Protein AF-A0A7W4D284-F1 (afdb_monomer)

Solvent-accessible surface area (backbone atoms only — not comparable to full-atom values): 4568 Å² total; per-residue (Å²): 138,81,94,74,82,84,91,74,89,73,60,66,73,57,53,55,51,50,45,49,50,16,52,76,70,75,42,53,54,68,60,40,48,53,53,51,49,63,53,45,67,78,44,40,40,102,82,75,44,49,69,91,48,92,73,77,79,73,60,95,86,61,75,82,82,80,82,129

Nearest PDB structures (foldseek):
  5x3t-assembly1_G  TM=5.869E-01  e=1.084E+00  Mycobacterium tuberculosis H37Rv
  5x3t-assembly1_C  TM=5.398E-01  e=3.115E+00  Mycobacterium tuberculosis H37Rv

pLDDT: mean 89.02, std 13.83, range [43.66, 98.75]

Foldseek 3Di:
DDDDDDPDDDDPVVVVVLQVVCVVVVHGSVVSVVVVVVVQCVQADVQRHGPPDDDDDDDPPDDPPPPD

Structure (mmCIF, N/CA/C/O backbone):
data_AF-A0A7W4D284-F1
#
_entry.id   AF-A0A7W4D284-F1
#
loop_
_atom_site.group_PDB
_atom_site.id
_atom_site.type_symbol
_atom_site.label_atom_id
_atom_site.label_alt_id
_atom_site.label_comp_id
_atom_site.label_asym_id
_atom_site.label_entity_id
_atom_site.label_seq_id
_atom_site.pdbx_PDB_ins_code
_atom_site.Cartn_x
_atom_site.Cartn_y
_atom_site.Cartn_z
_atom_site.occupancy
_atom_site.B_iso_or_equiv
_atom_site.auth_seq_id
_atom_site.auth_comp_id
_atom_site.auth_asym_id
_atom_site.auth_atom_id
_atom_site.pdbx_PDB_model_num
ATOM 1 N N . MET A 1 1 ? -8.572 -15.281 1.521 1.00 64.94 1 MET A N 1
ATOM 2 C CA . MET A 1 1 ? -7.192 -15.504 2.015 1.00 64.94 1 MET A CA 1
ATOM 3 C C . MET A 1 1 ? -7.101 -15.040 3.467 1.00 64.94 1 MET A C 1
ATOM 5 O O . MET A 1 1 ? -8.023 -14.367 3.910 1.00 64.94 1 MET A O 1
ATOM 9 N N . ALA A 1 2 ? -6.069 -15.439 4.219 1.00 84.69 2 ALA A N 1
ATOM 10 C CA . ALA A 1 2 ? -5.900 -15.062 5.629 1.00 84.69 2 ALA A CA 1
ATOM 11 C C . ALA A 1 2 ? -4.928 -13.872 5.777 1.00 84.69 2 ALA A C 1
ATOM 13 O O . ALA A 1 2 ? -3.959 -13.813 5.019 1.00 84.69 2 ALA A O 1
ATOM 14 N N . PRO A 1 3 ? -5.150 -12.950 6.735 1.00 86.50 3 PRO A N 1
ATOM 15 C CA . PRO A 1 3 ? -4.261 -11.813 6.947 1.00 86.50 3 PRO A CA 1
ATOM 16 C C . PRO A 1 3 ? -2.896 -12.270 7.473 1.00 86.50 3 PRO A C 1
ATOM 18 O O . PRO A 1 3 ? -2.808 -13.150 8.332 1.00 86.50 3 PRO A O 1
ATOM 21 N N . VAL A 1 4 ? -1.829 -11.630 6.996 1.00 91.69 4 VAL A N 1
ATOM 22 C CA . VAL A 1 4 ? -0.454 -11.845 7.465 1.00 91.69 4 VAL A CA 1
ATOM 23 C C . VAL A 1 4 ? 0.144 -10.535 7.968 1.00 91.69 4 VAL A C 1
ATOM 25 O O . VAL A 1 4 ? -0.240 -9.451 7.533 1.00 91.69 4 VAL A O 1
ATOM 28 N N . ARG A 1 5 ? 1.090 -10.619 8.910 1.00 89.38 5 ARG A N 1
ATOM 29 C CA . ARG A 1 5 ? 1.817 -9.435 9.381 1.00 89.38 5 ARG A CA 1
ATOM 30 C C . ARG A 1 5 ? 2.919 -9.082 8.388 1.00 89.38 5 ARG A C 1
ATOM 32 O O . ARG A 1 5 ? 3.778 -9.911 8.104 1.00 89.38 5 ARG A O 1
ATOM 39 N N . ALA A 1 6 ? 2.918 -7.837 7.929 1.00 86.94 6 ALA A N 1
ATOM 40 C CA . ALA A 1 6 ? 4.054 -7.246 7.238 1.00 86.94 6 ALA A CA 1
ATOM 41 C C . ALA A 1 6 ? 5.298 -7.241 8.151 1.00 86.94 6 ALA A C 1
ATOM 43 O O . ALA A 1 6 ? 5.223 -6.801 9.298 1.00 86.94 6 ALA A O 1
ATOM 44 N N . ALA A 1 7 ? 6.430 -7.734 7.641 1.00 89.81 7 ALA A N 1
ATOM 45 C CA . ALA A 1 7 ? 7.682 -7.908 8.386 1.00 89.81 7 ALA A CA 1
ATOM 46 C C . ALA A 1 7 ? 8.770 -6.901 7.967 1.00 89.81 7 ALA A C 1
ATOM 48 O O . ALA A 1 7 ? 9.946 -7.247 7.885 1.00 89.81 7 ALA A O 1
ATOM 49 N N . TRP A 1 8 ? 8.382 -5.663 7.661 1.00 93.62 8 TRP A N 1
ATOM 50 C CA . TRP A 1 8 ? 9.298 -4.609 7.228 1.00 93.62 8 TRP A CA 1
ATOM 51 C C . TRP A 1 8 ? 9.311 -3.428 8.198 1.00 93.62 8 TRP A C 1
ATOM 53 O O . TRP A 1 8 ? 8.326 -3.138 8.879 1.00 93.62 8 TRP A O 1
ATOM 63 N N . SER A 1 9 ? 10.454 -2.746 8.244 1.00 95.69 9 SER A N 1
ATOM 64 C CA . SER A 1 9 ? 10.632 -1.500 8.988 1.00 95.69 9 SER A CA 1
ATOM 65 C C . SER A 1 9 ? 10.228 -0.306 8.128 1.00 95.69 9 SER A C 1
ATOM 67 O O . SER A 1 9 ? 10.460 -0.289 6.921 1.00 95.69 9 SER A O 1
ATOM 69 N N . ILE A 1 10 ? 9.656 0.712 8.763 1.00 96.00 10 ILE A N 1
ATOM 70 C CA . ILE A 1 10 ? 9.334 2.001 8.151 1.00 96.00 10 ILE A CA 1
ATOM 71 C C . ILE A 1 10 ? 9.678 3.117 9.137 1.00 96.00 10 ILE A C 1
ATOM 73 O O . ILE A 1 10 ? 9.586 2.932 10.351 1.00 96.00 10 ILE A O 1
ATOM 77 N N . GLU A 1 11 ? 10.047 4.283 8.616 1.00 98.25 11 GLU A N 1
ATOM 78 C CA . GLU A 1 11 ? 10.267 5.483 9.420 1.00 98.25 11 GLU A CA 1
ATOM 79 C C . GLU A 1 11 ? 9.019 5.866 10.230 1.00 98.25 11 GLU A C 1
ATOM 81 O O . GLU A 1 11 ? 7.906 5.913 9.693 1.00 98.25 11 GLU A O 1
ATOM 86 N N . LEU A 1 12 ? 9.205 6.211 11.510 1.00 97.75 12 LEU A N 1
ATOM 87 C CA . LEU A 1 12 ? 8.104 6.510 12.437 1.00 97.75 12 LEU A CA 1
ATOM 88 C C . LEU A 1 12 ? 7.155 7.584 11.886 1.00 97.75 12 LEU A C 1
ATOM 90 O O . LEU A 1 12 ? 5.948 7.365 11.813 1.00 97.75 12 LEU A O 1
ATOM 94 N N . HIS A 1 13 ? 7.703 8.704 11.409 1.00 98.31 13 HIS A N 1
ATOM 95 C CA . HIS A 1 13 ? 6.907 9.813 10.874 1.00 98.31 13 HIS A CA 1
ATOM 96 C C . HIS A 1 13 ? 6.081 9.413 9.636 1.00 98.31 13 HIS A C 1
ATOM 98 O O . HIS A 1 13 ? 4.989 9.937 9.409 1.00 98.31 13 HIS A O 1
ATOM 104 N N . ARG A 1 14 ? 6.572 8.463 8.825 1.00 98.25 14 ARG A N 1
ATOM 105 C CA . ARG A 1 14 ? 5.828 7.928 7.674 1.00 98.25 14 ARG A CA 1
ATOM 106 C C . ARG A 1 14 ? 4.697 7.022 8.132 1.00 98.25 14 ARG A C 1
ATOM 108 O O . ARG A 1 14 ? 3.590 7.155 7.616 1.00 98.25 14 ARG A O 1
ATOM 115 N N . LYS A 1 15 ? 4.949 6.169 9.130 1.00 97.69 15 LYS A N 1
ATOM 116 C CA . LYS A 1 15 ? 3.918 5.323 9.740 1.00 97.69 15 LYS A CA 1
ATOM 117 C C . LYS A 1 15 ? 2.777 6.164 10.314 1.00 97.69 15 LYS A C 1
ATOM 119 O O . LYS A 1 15 ? 1.615 5.911 10.012 1.00 97.69 15 LYS A O 1
ATOM 124 N N . GLU A 1 16 ? 3.100 7.187 11.100 1.00 98.44 16 GLU A N 1
ATOM 125 C CA . GLU A 1 16 ? 2.105 8.074 11.712 1.00 98.44 16 GLU A CA 1
ATOM 126 C C . GLU A 1 16 ? 1.276 8.806 10.657 1.00 98.44 16 GLU A C 1
ATOM 128 O O . GLU A 1 16 ? 0.050 8.901 10.776 1.00 98.44 16 GLU A O 1
ATOM 133 N N . ARG A 1 17 ? 1.930 9.284 9.589 1.00 98.56 17 ARG A N 1
ATOM 134 C CA . ARG A 1 17 ? 1.235 9.925 8.473 1.00 98.56 17 ARG A CA 1
ATOM 135 C C . ARG A 1 17 ? 0.289 8.958 7.768 1.00 98.56 17 ARG A C 1
ATOM 137 O O . ARG A 1 17 ? -0.844 9.340 7.486 1.00 98.56 17 ARG A O 1
ATOM 144 N N . PHE A 1 18 ? 0.735 7.736 7.505 1.00 98.25 18 PHE A N 1
ATOM 145 C CA . PHE A 1 18 ? -0.075 6.696 6.877 1.00 98.25 18 PHE A CA 1
ATOM 146 C C . PHE A 1 18 ? -1.304 6.345 7.728 1.00 98.25 18 PHE A C 1
ATOM 148 O O . PHE A 1 18 ? -2.428 6.374 7.229 1.00 98.25 18 PHE A O 1
ATOM 155 N N . ASP A 1 19 ? -1.114 6.136 9.034 1.00 98.25 19 ASP A N 1
ATOM 156 C CA . ASP A 1 19 ? -2.212 5.869 9.969 1.00 98.25 19 ASP A CA 1
ATOM 157 C C . ASP A 1 19 ? -3.216 7.033 10.026 1.00 98.25 19 ASP A C 1
ATOM 159 O O . ASP A 1 19 ? -4.422 6.816 10.146 1.00 98.25 19 ASP A O 1
ATOM 163 N N . GLN A 1 20 ? -2.742 8.281 9.948 1.00 98.75 20 GLN A N 1
ATOM 164 C CA . GLN A 1 20 ? -3.623 9.449 9.937 1.00 98.75 20 GLN A CA 1
ATOM 165 C C . GLN A 1 20 ? -4.486 9.509 8.675 1.00 98.75 20 GLN A C 1
ATOM 167 O O . GLN A 1 20 ? -5.662 9.858 8.768 1.00 98.75 20 GLN A O 1
ATOM 172 N N . ILE A 1 21 ? -3.920 9.182 7.511 1.00 98.75 21 ILE A N 1
ATOM 173 C CA . ILE A 1 21 ? -4.677 9.147 6.255 1.00 98.75 21 ILE A CA 1
ATOM 174 C C . ILE A 1 21 ? -5.737 8.046 6.331 1.00 98.75 21 ILE A C 1
ATOM 176 O O . ILE A 1 21 ? -6.905 8.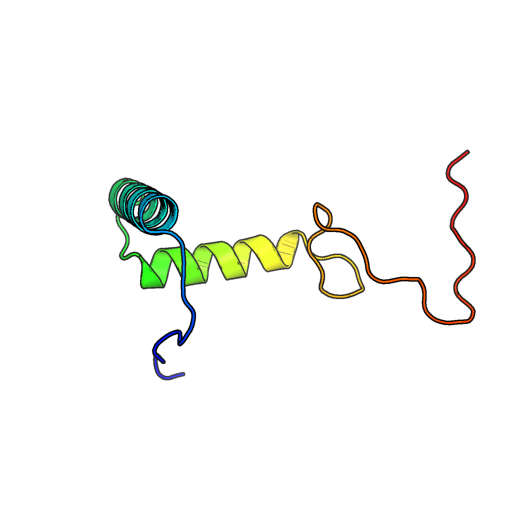337 6.097 1.00 98.75 21 ILE A O 1
ATOM 180 N N . ALA A 1 22 ? -5.368 6.839 6.771 1.00 98.62 22 ALA A N 1
ATOM 181 C CA . ALA A 1 22 ? -6.309 5.733 6.944 1.00 98.62 22 ALA A CA 1
AT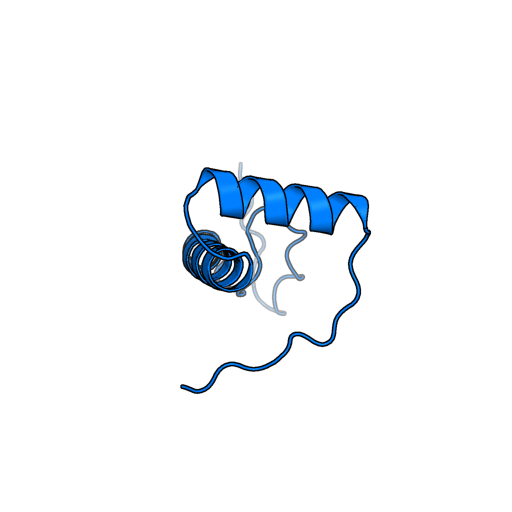OM 182 C C . ALA A 1 22 ? -7.497 6.113 7.847 1.00 98.62 22 ALA A C 1
ATOM 184 O O . ALA A 1 22 ? -8.655 5.920 7.471 1.00 98.62 22 ALA A O 1
ATOM 185 N N . ARG A 1 23 ? -7.217 6.745 9.000 1.00 98.56 23 ARG A N 1
ATOM 186 C CA . ARG A 1 23 ? -8.255 7.260 9.909 1.00 98.56 23 ARG A CA 1
ATOM 187 C C . ARG A 1 23 ? -9.174 8.270 9.228 1.00 98.56 23 ARG A C 1
ATOM 189 O O . ARG A 1 23 ? -10.388 8.163 9.366 1.00 98.56 23 ARG A O 1
ATOM 196 N N . ASN A 1 24 ? -8.613 9.233 8.497 1.00 98.62 24 ASN A N 1
ATOM 197 C CA . ASN A 1 24 ? -9.398 10.236 7.773 1.00 98.62 24 ASN A CA 1
ATOM 198 C C . ASN A 1 24 ? -10.271 9.606 6.676 1.00 98.62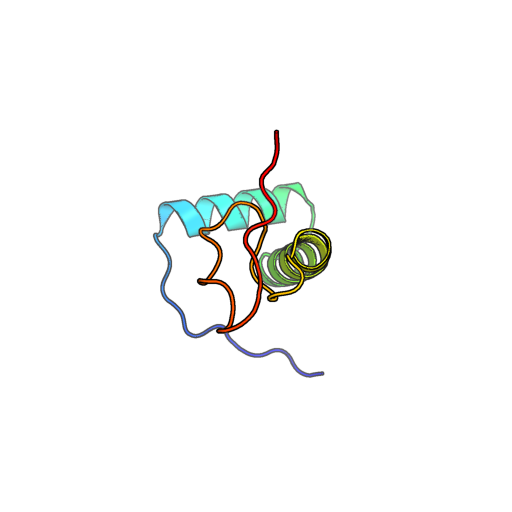 24 ASN A C 1
ATOM 200 O O . ASN A 1 24 ? -11.354 10.109 6.394 1.00 98.62 24 ASN A O 1
ATOM 204 N N . SER A 1 25 ? -9.815 8.499 6.091 1.00 98.25 25 SER A N 1
ATOM 205 C CA . SER A 1 25 ? -10.549 7.699 5.109 1.00 98.25 25 SER A CA 1
ATOM 206 C C . SER A 1 25 ? -11.576 6.742 5.732 1.00 98.25 25 SER A C 1
ATOM 208 O O . SER A 1 25 ? -12.254 6.029 4.999 1.00 98.25 25 SER A O 1
ATOM 210 N N . GLY A 1 26 ? -11.713 6.705 7.064 1.00 98.38 26 GLY A N 1
ATOM 211 C CA . GLY A 1 26 ? -12.697 5.867 7.756 1.00 98.38 26 GLY A CA 1
ATOM 212 C C . GLY A 1 26 ? -12.357 4.374 7.787 1.00 98.38 26 GLY A C 1
ATOM 213 O O . GLY A 1 26 ? -13.242 3.555 8.028 1.00 98.38 26 GLY A O 1
ATOM 214 N N . VAL A 1 27 ? -11.094 4.006 7.556 1.00 98.38 27 VAL A N 1
ATOM 215 C CA . VAL A 1 27 ? -10.638 2.610 7.497 1.00 98.38 27 VAL A CA 1
ATOM 216 C C . VAL A 1 27 ? -9.455 2.358 8.434 1.00 98.38 27 VAL A C 1
ATOM 218 O O . VAL A 1 27 ? -8.819 3.276 8.953 1.00 98.38 27 VAL A O 1
ATOM 221 N N . THR A 1 28 ? -9.152 1.084 8.678 1.00 97.62 28 THR A N 1
ATOM 222 C CA . THR A 1 28 ? -7.941 0.695 9.415 1.00 97.62 28 THR A CA 1
ATOM 223 C C . THR A 1 28 ? -6.702 0.859 8.533 1.00 97.62 28 THR A C 1
ATOM 225 O O . THR A 1 28 ? -6.801 0.800 7.309 1.00 97.62 28 THR A O 1
ATOM 228 N N . SER A 1 29 ? -5.515 1.011 9.132 1.00 96.94 29 SER A N 1
ATOM 229 C CA . SER A 1 29 ? -4.264 1.121 8.366 1.00 96.94 29 SER A CA 1
ATOM 230 C C . SER A 1 29 ? -4.001 -0.100 7.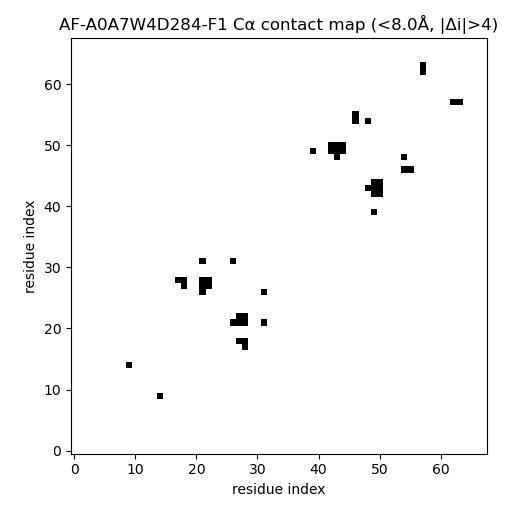474 1.00 96.94 29 SER A C 1
ATOM 232 O O . SER A 1 29 ? -3.481 0.057 6.377 1.00 96.94 29 SER A O 1
ATOM 234 N N . SER A 1 30 ? -4.373 -1.312 7.905 1.00 95.56 30 SER A N 1
ATOM 235 C CA . SER A 1 30 ? -4.212 -2.518 7.080 1.00 95.56 30 SER A CA 1
ATOM 236 C C . SER A 1 30 ? -5.113 -2.491 5.848 1.00 95.56 30 SER A C 1
ATOM 238 O O . SER A 1 30 ? -4.626 -2.715 4.749 1.00 95.56 30 SER A O 1
ATOM 240 N N . VAL A 1 31 ? -6.388 -2.125 6.012 1.00 96.81 31 VAL A N 1
ATOM 241 C CA . VAL A 1 31 ? -7.318 -1.980 4.878 1.00 96.81 31 VAL A CA 1
ATOM 242 C C . VAL A 1 31 ? -6.872 -0.849 3.956 1.00 96.81 31 VAL A C 1
ATOM 244 O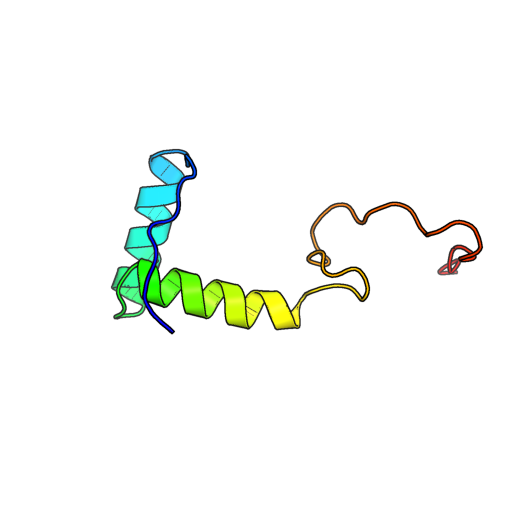 O . VAL A 1 31 ? -6.933 -0.973 2.741 1.00 96.81 31 VAL A O 1
ATOM 247 N N . PHE A 1 32 ? -6.378 0.256 4.515 1.00 97.81 32 PHE A N 1
ATOM 248 C CA . PHE A 1 32 ? -5.850 1.343 3.700 1.00 97.81 32 PHE A CA 1
ATOM 249 C C . PHE A 1 32 ? -4.637 0.904 2.868 1.00 97.81 32 PHE A C 1
ATOM 251 O O . PHE A 1 32 ? -4.518 1.310 1.719 1.00 97.81 32 PHE A O 1
ATOM 258 N N . LEU A 1 33 ? -3.764 0.049 3.413 1.00 96.38 33 LEU A N 1
ATOM 259 C CA . LEU A 1 33 ? -2.640 -0.518 2.664 1.00 96.38 33 LEU A CA 1
ATOM 260 C C . LEU A 1 33 ? -3.118 -1.400 1.509 1.00 96.38 33 LEU A C 1
ATOM 262 O O . LEU A 1 33 ? -2.581 -1.274 0.416 1.00 96.38 33 LEU A O 1
ATOM 266 N N . GLU A 1 34 ? -4.124 -2.243 1.740 1.00 96.31 34 GLU A N 1
ATOM 267 C CA . GLU A 1 34 ? -4.743 -3.071 0.696 1.00 96.31 34 GLU A CA 1
ATOM 268 C C . GLU A 1 34 ? -5.289 -2.193 -0.443 1.00 96.31 34 GLU A C 1
ATOM 270 O O . GLU A 1 34 ? -4.917 -2.389 -1.593 1.00 96.31 34 GLU A O 1
ATOM 275 N N . LEU A 1 35 ? -6.039 -1.132 -0.122 1.00 97.62 35 LEU A N 1
ATOM 276 C CA . LEU A 1 35 ? -6.568 -0.191 -1.121 1.00 97.62 35 LEU A CA 1
ATOM 277 C C . LEU A 1 35 ? -5.472 0.562 -1.890 1.00 97.62 35 LEU A C 1
ATOM 279 O O . LEU A 1 35 ? -5.625 0.852 -3.074 1.00 97.62 35 LEU A O 1
ATOM 283 N N . VAL A 1 36 ? -4.375 0.919 -1.217 1.00 97.19 36 VAL A N 1
ATOM 284 C CA . VAL A 1 36 ? -3.220 1.547 -1.872 1.00 97.19 36 VAL A CA 1
ATOM 285 C C . VAL A 1 36 ? -2.541 0.569 -2.827 1.00 97.19 36 VAL A C 1
ATOM 287 O O . VAL A 1 36 ? -2.126 0.994 -3.899 1.00 97.19 36 VAL A O 1
ATOM 290 N N . ILE A 1 37 ? -2.437 -0.714 -2.467 1.00 96.12 37 ILE A N 1
ATOM 291 C CA . ILE A 1 37 ? -1.893 -1.754 -3.350 1.00 96.12 37 ILE A CA 1
ATOM 292 C C . ILE A 1 37 ? -2.798 -1.923 -4.574 1.00 96.12 37 ILE A C 1
ATOM 294 O O . ILE A 1 37 ? -2.295 -1.820 -5.688 1.00 96.12 37 ILE A O 1
ATOM 298 N N . ASP A 1 38 ? -4.113 -2.061 -4.379 1.00 97.06 38 ASP A N 1
ATOM 299 C CA . ASP A 1 38 ? -5.087 -2.170 -5.475 1.00 97.06 38 ASP A CA 1
ATOM 300 C C . ASP A 1 38 ? -5.007 -0.963 -6.427 1.00 97.06 38 ASP A C 1
ATOM 302 O O . ASP A 1 38 ? -5.090 -1.097 -7.646 1.00 97.06 38 ASP A O 1
ATOM 306 N N . HIS A 1 39 ? -4.819 0.245 -5.884 1.00 96.69 39 HIS A N 1
ATOM 307 C CA . HIS A 1 39 ? -4.627 1.434 -6.710 1.00 96.69 39 HIS A CA 1
ATOM 308 C C . HIS A 1 39 ? -3.279 1.419 -7.440 1.00 96.69 39 HIS A C 1
ATOM 310 O O . HIS A 1 39 ? -3.228 1.749 -8.625 1.00 96.69 39 HIS A O 1
ATOM 316 N N . LEU A 1 40 ? -2.200 1.015 -6.765 1.00 96.50 40 LEU A N 1
ATOM 317 C CA . LEU A 1 40 ? -0.862 0.954 -7.349 1.00 96.50 40 LEU A CA 1
ATOM 318 C C . LEU A 1 40 ? -0.806 0.003 -8.549 1.00 96.50 40 LEU A C 1
ATOM 320 O O . LEU A 1 40 ? -0.096 0.300 -9.505 1.00 96.50 40 LEU A O 1
ATOM 324 N N . GLU A 1 41 ? -1.586 -1.085 -8.539 1.00 95.88 41 GLU A N 1
ATOM 325 C CA . GLU A 1 41 ? -1.724 -2.006 -9.679 1.00 95.88 41 GLU A CA 1
ATOM 326 C C . GLU A 1 41 ? -2.179 -1.299 -10.967 1.00 95.88 41 GLU A C 1
ATOM 328 O O . GLU A 1 41 ? -1.810 -1.721 -12.062 1.00 95.88 41 GLU A O 1
ATOM 333 N N . THR A 1 42 ? -2.912 -0.185 -10.857 1.00 95.88 42 THR A N 1
ATOM 334 C CA . THR A 1 42 ? -3.350 0.619 -12.014 1.00 95.88 42 TH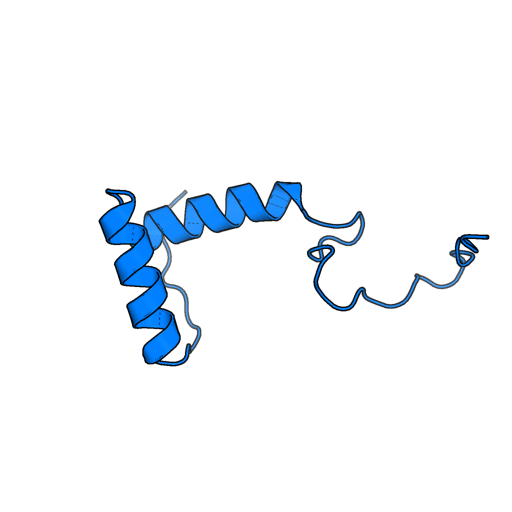R A CA 1
ATOM 335 C C . THR A 1 42 ? -2.259 1.525 -12.590 1.00 95.88 42 THR A C 1
ATOM 337 O O . THR A 1 42 ? -2.425 2.065 -13.682 1.00 95.88 42 THR A O 1
ATOM 340 N N . GLU A 1 43 ? -1.140 1.688 -11.879 1.00 95.62 43 GLU A N 1
ATOM 341 C CA . GLU A 1 43 ? -0.036 2.585 -12.237 1.00 95.62 43 GLU A CA 1
ATOM 342 C C . GLU A 1 43 ? 1.280 1.843 -12.524 1.00 95.62 43 GLU A C 1
ATOM 344 O O . GLU A 1 43 ? 2.333 2.479 -12.661 1.00 95.62 43 GLU A O 1
ATOM 349 N N . LEU A 1 44 ? 1.249 0.509 -12.592 1.00 96.00 44 LEU A N 1
ATOM 350 C CA . LEU A 1 44 ? 2.420 -0.295 -12.930 1.00 96.00 44 LEU A CA 1
ATOM 351 C C . LEU A 1 44 ? 2.740 -0.185 -14.423 1.00 96.00 44 LEU A C 1
ATOM 353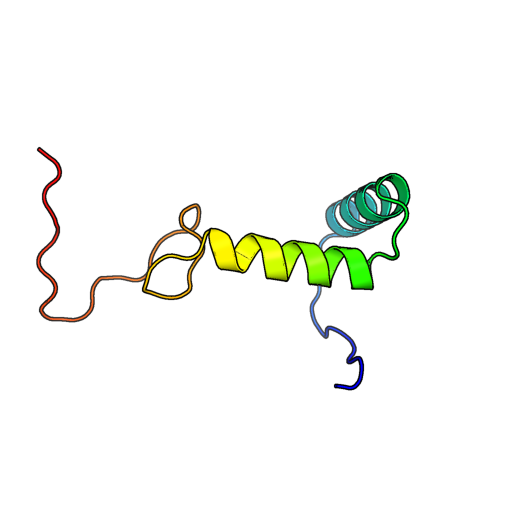 O O . LEU A 1 44 ? 1.850 -0.113 -15.268 1.00 96.00 44 LEU A O 1
ATOM 357 N N . SER A 1 45 ? 4.029 -0.191 -14.748 1.00 93.44 45 SER A N 1
ATOM 358 C CA . SER A 1 45 ? 4.494 -0.454 -16.104 1.00 93.44 45 SER A CA 1
ATOM 359 C C . SER A 1 45 ? 4.263 -1.922 -16.475 1.00 93.44 45 SER A C 1
ATOM 361 O O . SER A 1 45 ? 4.013 -2.767 -15.610 1.00 93.44 45 SER A O 1
ATOM 363 N N . ASP A 1 46 ? 4.473 -2.264 -17.747 1.00 90.69 46 ASP A N 1
ATOM 364 C CA . ASP A 1 46 ? 4.447 -3.656 -18.229 1.00 90.69 46 ASP A CA 1
ATOM 365 C C . ASP A 1 46 ? 5.472 -4.564 -17.516 1.00 90.69 46 ASP A C 1
ATOM 367 O O . ASP A 1 46 ? 5.422 -5.789 -17.623 1.00 90.69 46 ASP A O 1
ATOM 371 N N . ARG A 1 47 ? 6.405 -3.969 -16.759 1.00 89.00 47 ARG A N 1
ATOM 372 C CA . ARG A 1 47 ? 7.431 -4.657 -15.966 1.00 89.00 47 ARG A CA 1
ATOM 373 C C . ARG A 1 47 ? 7.054 -4.805 -14.486 1.00 89.00 47 ARG A C 1
ATOM 375 O O . ARG A 1 47 ? 7.876 -5.259 -13.695 1.00 89.00 47 ARG A O 1
ATOM 382 N N . GLY A 1 48 ? 5.838 -4.418 -14.095 1.00 93.19 48 GLY A N 1
ATOM 383 C CA . GLY A 1 48 ? 5.338 -4.548 -12.723 1.00 93.19 48 GLY A CA 1
ATOM 384 C C . GLY 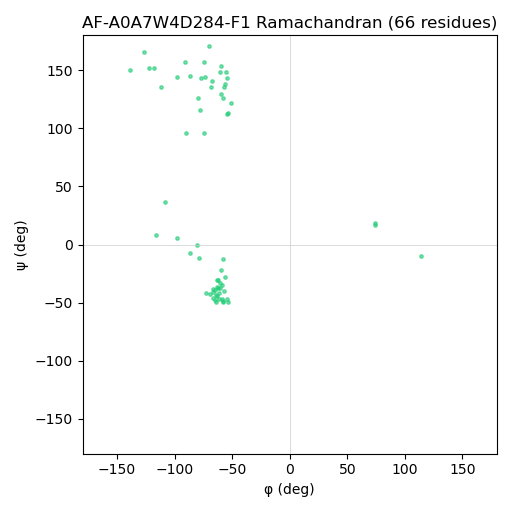A 1 48 ? 5.942 -3.547 -11.732 1.00 93.19 48 GLY A C 1
ATOM 385 O O . GLY A 1 48 ? 5.864 -3.759 -10.523 1.00 93.19 48 GLY A O 1
ATOM 386 N N . VAL A 1 49 ? 6.557 -2.467 -12.224 1.00 95.19 49 VAL A N 1
ATOM 387 C CA . VAL A 1 49 ? 7.147 -1.399 -11.404 1.00 95.19 49 VAL A CA 1
ATOM 388 C C . VAL A 1 49 ? 6.324 -0.126 -11.593 1.00 95.19 49 VAL A C 1
ATOM 390 O O . VAL A 1 49 ? 6.001 0.204 -12.733 1.00 95.19 49 VAL A O 1
ATOM 393 N N . PRO A 1 50 ? 5.984 0.624 -10.529 1.00 95.19 50 PRO A N 1
ATOM 394 C CA . PRO A 1 50 ? 5.230 1.865 -10.680 1.00 95.19 50 PRO A CA 1
ATOM 395 C C . PRO A 1 50 ? 5.930 2.850 -11.621 1.00 95.19 50 PRO A C 1
ATOM 397 O O . PRO A 1 50 ? 7.143 3.035 -11.521 1.00 95.19 50 PRO A O 1
ATOM 400 N N . ASN A 1 51 ? 5.181 3.522 -12.497 1.00 92.06 51 ASN A N 1
ATOM 401 C CA . ASN A 1 51 ? 5.739 4.408 -13.534 1.00 92.06 51 ASN A CA 1
ATOM 402 C C . ASN A 1 51 ? 6.574 5.587 -12.991 1.00 92.06 51 ASN A C 1
ATOM 404 O O . ASN A 1 51 ? 7.413 6.142 -13.695 1.00 92.06 51 ASN A O 1
ATOM 408 N N . TRP A 1 52 ? 6.360 5.974 -11.734 1.00 92.94 52 TRP A N 1
ATOM 409 C CA . TRP A 1 52 ? 7.096 7.044 -11.053 1.00 92.94 52 TRP A CA 1
ATOM 410 C C . TRP A 1 52 ? 8.401 6.576 -10.386 1.00 92.94 52 TRP A C 1
ATOM 412 O O . TRP A 1 52 ? 9.163 7.404 -9.885 1.00 92.94 52 TRP A O 1
ATOM 422 N N . MET A 1 53 ? 8.669 5.267 -10.351 1.00 94.62 53 MET A N 1
ATOM 423 C CA . MET A 1 53 ? 9.945 4.714 -9.894 1.00 94.62 53 MET A CA 1
ATOM 424 C C . MET A 1 53 ? 10.929 4.548 -11.061 1.00 94.62 53 MET A C 1
ATOM 426 O O . MET A 1 53 ? 10.499 4.398 -12.209 1.00 94.62 53 MET A O 1
ATOM 430 N N . PRO A 1 54 ? 12.250 4.515 -10.784 1.00 93.56 54 PRO A N 1
ATOM 431 C CA . PRO A 1 54 ? 13.234 4.075 -11.765 1.00 93.56 54 PRO A CA 1
ATOM 432 C C . PRO A 1 54 ? 12.830 2.723 -12.355 1.00 93.56 54 PRO A C 1
ATOM 434 O O . PRO A 1 54 ? 12.632 1.753 -11.620 1.00 93.56 54 PRO A O 1
ATOM 437 N N . GLN A 1 55 ? 12.678 2.678 -13.677 1.00 91.94 55 GLN A N 1
ATOM 438 C CA . GLN A 1 55 ? 12.327 1.447 -14.369 1.00 91.94 55 GLN A CA 1
ATOM 439 C C . GLN A 1 55 ? 13.565 0.549 -14.473 1.00 91.94 55 GLN A C 1
ATOM 441 O O . GLN A 1 55 ? 14.670 1.064 -14.658 1.00 91.94 55 GLN A O 1
ATOM 446 N N . PRO A 1 56 ? 13.409 -0.781 -14.355 1.00 87.69 56 PRO A N 1
ATOM 447 C CA . PRO A 1 56 ? 14.504 -1.705 -14.632 1.00 87.69 56 PRO A CA 1
ATOM 448 C C . PRO A 1 56 ? 14.970 -1.528 -16.080 1.00 87.69 56 PRO A C 1
ATOM 450 O O . PRO A 1 56 ? 14.174 -1.116 -16.924 1.00 87.69 56 PRO A O 1
ATOM 453 N N . GLU A 1 57 ? 16.233 -1.840 -16.375 1.00 83.12 57 GLU A N 1
ATOM 454 C CA . GLU A 1 57 ? 16.755 -1.770 -17.745 1.00 83.12 57 GLU A CA 1
ATOM 455 C C . GLU A 1 57 ? 15.908 -2.625 -18.706 1.00 83.12 57 GLU A C 1
ATOM 457 O O . GLU A 1 57 ? 15.339 -3.641 -18.287 1.00 83.12 57 GLU A O 1
ATOM 462 N N . PRO A 1 58 ? 15.785 -2.226 -19.985 1.00 76.00 58 PRO A N 1
ATOM 463 C CA . PRO A 1 58 ? 15.156 -3.068 -20.992 1.00 76.00 58 PRO A CA 1
ATOM 464 C C . PRO A 1 58 ? 15.814 -4.446 -21.042 1.00 76.00 58 PRO A C 1
ATOM 466 O O . PRO A 1 58 ? 17.032 -4.570 -20.897 1.00 76.00 58 PRO A O 1
ATOM 469 N N . ASN A 1 59 ? 15.013 -5.487 -21.268 1.00 69.62 59 ASN A N 1
ATOM 470 C CA . ASN A 1 59 ? 15.571 -6.806 -21.545 1.00 69.62 59 ASN A CA 1
ATOM 471 C C . ASN A 1 59 ? 16.439 -6.733 -22.813 1.00 69.62 59 ASN A C 1
ATOM 473 O O . ASN A 1 59 ? 16.140 -5.959 -23.727 1.00 69.62 59 ASN A O 1
ATOM 477 N N . GLU A 1 60 ? 17.495 -7.549 -22.894 1.00 57.97 60 GLU A N 1
ATOM 478 C CA . GLU A 1 60 ? 18.333 -7.622 -24.096 1.00 57.97 60 GLU A CA 1
ATOM 479 C C . GLU A 1 60 ? 17.463 -7.895 -25.338 1.00 57.97 60 GLU A C 1
ATOM 481 O O . GLU A 1 60 ? 16.866 -8.963 -25.471 1.00 57.97 60 GLU A O 1
ATOM 486 N N . GLY A 1 61 ? 17.377 -6.911 -26.242 1.00 63.62 61 GLY A N 1
ATOM 487 C CA . GLY A 1 61 ? 16.587 -6.983 -27.477 1.00 63.62 61 GLY A CA 1
ATOM 488 C C . GLY A 1 61 ? 15.402 -6.015 -27.564 1.00 63.62 61 GLY A C 1
ATOM 489 O O . GLY A 1 61 ? 14.849 -5.850 -28.651 1.00 63.62 61 GLY A O 1
ATOM 490 N N . GLU A 1 62 ? 15.031 -5.330 -26.481 1.00 62.19 62 GLU A N 1
ATOM 491 C CA . GLU A 1 62 ? 14.083 -4.214 -26.547 1.00 62.19 62 GLU A CA 1
ATOM 492 C C . GLU A 1 62 ? 14.802 -2.957 -27.064 1.00 62.19 62 GLU A C 1
ATOM 494 O O . GLU A 1 62 ? 15.728 -2.443 -26.433 1.00 62.19 62 GLU A O 1
ATOM 499 N N . LEU A 1 63 ? 14.403 -2.465 -28.242 1.00 63.94 63 LEU A N 1
ATOM 500 C CA . LEU A 1 63 ? 14.899 -1.185 -28.751 1.00 63.94 63 LEU A CA 1
ATOM 501 C C . LEU A 1 63 ? 14.351 -0.050 -27.869 1.00 63.94 63 LEU A C 1
ATOM 503 O O . LEU A 1 63 ? 13.152 -0.060 -27.570 1.00 63.94 63 LEU A O 1
ATOM 507 N N . PRO A 1 64 ? 15.172 0.945 -27.480 1.00 59.97 64 PRO A N 1
ATOM 508 C CA . PRO A 1 64 ? 14.659 2.141 -26.831 1.00 59.97 64 PRO A CA 1
ATOM 509 C C . PRO A 1 64 ? 13.645 2.798 -27.767 1.00 59.97 64 PRO A C 1
ATOM 511 O O . PRO A 1 64 ? 13.954 3.054 -28.933 1.00 59.97 64 PRO A O 1
ATOM 514 N N . ILE A 1 65 ? 12.431 3.060 -27.282 1.00 61.38 65 ILE A N 1
ATOM 515 C CA . ILE A 1 65 ? 11.489 3.881 -28.039 1.00 61.38 65 ILE A CA 1
ATOM 516 C C . ILE A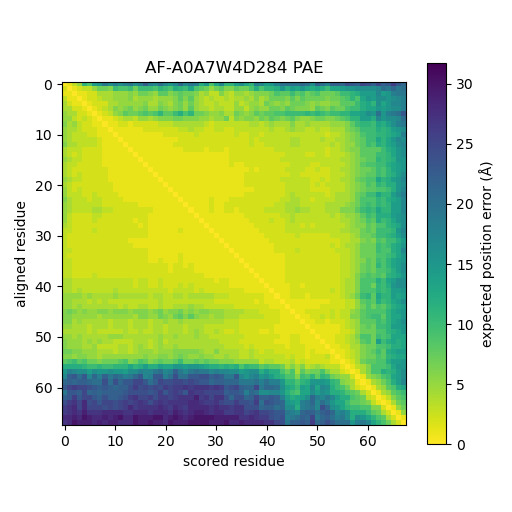 1 65 ? 11.988 5.323 -27.923 1.00 61.38 65 ILE A C 1
ATOM 518 O O . ILE A 1 65 ? 11.739 5.997 -26.923 1.00 61.38 65 ILE A O 1
ATOM 522 N N . ASP A 1 66 ? 12.737 5.769 -28.934 1.00 58.41 66 ASP A N 1
ATOM 523 C CA . ASP A 1 66 ? 13.076 7.177 -29.129 1.00 58.41 66 ASP A CA 1
ATOM 524 C C . ASP A 1 66 ? 11.771 7.979 -29.152 1.00 58.41 66 ASP A C 1
ATOM 526 O O . ASP A 1 66 ? 10.938 7.832 -30.050 1.00 58.41 66 ASP A O 1
ATOM 530 N N . THR A 1 67 ? 11.573 8.810 -28.134 1.00 50.84 67 THR A N 1
ATOM 531 C CA . THR A 1 67 ? 10.489 9.790 -28.135 1.00 50.84 67 THR A CA 1
ATOM 532 C C . THR A 1 67 ? 11.065 11.060 -28.753 1.00 50.84 67 THR A C 1
ATOM 534 O O . THR A 1 67 ? 11.781 11.802 -28.082 1.00 50.84 67 THR A O 1
ATOM 537 N N . ALA A 1 68 ? 10.840 11.223 -30.060 1.00 43.66 68 ALA A N 1
ATOM 538 C CA . ALA A 1 68 ? 11.177 12.425 -30.826 1.00 43.66 68 ALA A CA 1
ATOM 539 C C . ALA A 1 68 ? 10.347 13.647 -30.399 1.00 43.66 68 ALA A C 1
ATOM 541 O O . ALA A 1 68 ? 9.187 13.454 -29.963 1.00 43.66 68 ALA A O 1
#

Radius of gyration: 16.83 Å; Cα contacts (8 Å, |Δi|>4): 24; chains: 1; bounding box: 31×28×43 Å

Mean predicted aligned error: 6.85 Å

Sequence (68 aa):
MAPVRAAWSIELHRKERFDQIARNSGVTSSVFLELVIDHLETELSDRGVPNWMPQPEPNEGELPIDTA

Secondary structure (DSSP, 8-state):
-----------HHHHHHHHHHHHHTTS-HHHHHHHHHHHHGGGB-TTSSBTTSPPPPPPTT-------